Protein AF-A0A4P7BY63-F1 (afdb_monomer_lite)

Secondary structure (DSSP, 8-state):
--GGGSHHHHHHT---S-----GGG--HHHHHHHHHTT-S-PPPPHHHHHHHHHHHHHHHHHHHHHHHHHHHTT-S----SSHHHHHHHHHHHHHHHHHHHHHHHHHTT-

Structure (mmCIF, N/CA/C/O backbone):
data_AF-A0A4P7BY63-F1
#
_entry.id   AF-A0A4P7BY63-F1
#
loop_
_atom_site.group_PDB
_atom_site.id
_atom_site.type_symbol
_atom_site.label_atom_id
_atom_site.label_alt_id
_atom_site.label_comp_id
_atom_site.label_asym_id
_atom_site.label_entity_id
_atom_site.label_seq_id
_atom_site.pdbx_PDB_ins_code
_atom_site.Cartn_x
_atom_site.Cartn_y
_atom_site.Cartn_z
_atom_site.occupancy
_atom_site.B_iso_or_equiv
_atom_site.auth_seq_id
_atom_site.auth_comp_id
_atom_site.auth_asym_id
_atom_site.auth_atom_id
_atom_site.pdbx_PDB_model_num
ATOM 1 N N . MET A 1 1 ? -30.685 26.083 -30.885 1.00 49.16 1 MET A N 1
ATOM 2 C CA . MET A 1 1 ? -30.960 25.299 -29.662 1.00 49.16 1 MET A CA 1
ATOM 3 C C . MET A 1 1 ? -29.616 24.875 -29.101 1.00 49.16 1 MET A C 1
ATOM 5 O O . MET A 1 1 ? -28.771 24.503 -29.902 1.00 49.16 1 MET A O 1
ATOM 9 N N . HIS A 1 2 ? -29.375 25.043 -27.802 1.00 52.75 2 HIS A N 1
ATOM 10 C CA . HIS A 1 2 ? -28.075 24.754 -27.188 1.00 52.75 2 HIS A CA 1
ATOM 11 C C . HIS A 1 2 ? -28.208 23.508 -26.303 1.00 52.75 2 HIS A C 1
ATOM 13 O O . HIS A 1 2 ? -29.064 23.484 -25.421 1.00 52.75 2 HIS A O 1
ATOM 19 N N . ASP A 1 3 ? -27.352 22.505 -26.516 1.00 54.50 3 ASP A N 1
ATOM 20 C CA . ASP A 1 3 ? -27.354 21.223 -25.781 1.00 54.50 3 ASP A CA 1
ATOM 21 C C . ASP A 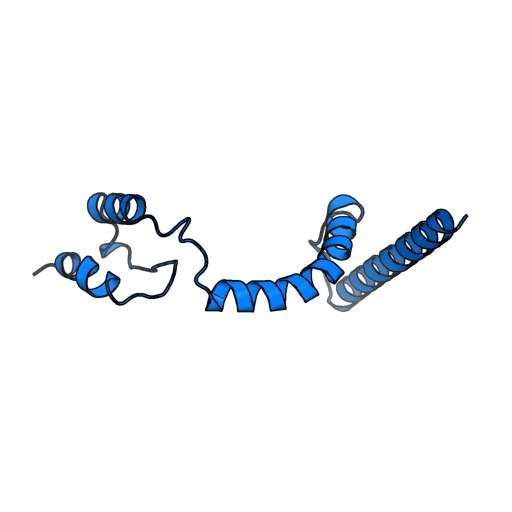1 3 ? -27.099 21.370 -24.266 1.00 54.50 3 ASP A C 1
ATOM 23 O O . ASP A 1 3 ? -27.298 20.435 -23.491 1.00 54.50 3 ASP A O 1
ATOM 27 N N . SER A 1 4 ? -26.714 22.566 -23.810 1.00 56.75 4 SER A N 1
ATOM 28 C CA . SER A 1 4 ? -26.507 22.892 -22.397 1.00 56.75 4 SER A CA 1
ATOM 29 C C . SER A 1 4 ? -27.782 22.822 -21.546 1.00 56.75 4 SER A C 1
ATOM 31 O O . SER A 1 4 ? -27.675 22.672 -20.331 1.00 56.75 4 SER A O 1
ATOM 33 N N . GLN A 1 5 ? -28.979 22.877 -22.145 1.00 61.34 5 GLN A N 1
ATOM 34 C CA . GLN A 1 5 ? -30.247 22.828 -21.400 1.00 61.34 5 GLN A CA 1
ATOM 35 C C . GLN A 1 5 ? -30.611 21.427 -20.874 1.00 61.34 5 GLN A C 1
ATOM 37 O O . GLN A 1 5 ? -31.350 21.330 -19.898 1.00 61.34 5 GLN A O 1
ATOM 42 N N . VAL A 1 6 ? -30.075 20.348 -21.462 1.00 66.81 6 VAL A N 1
ATOM 43 C CA . VAL A 1 6 ? -30.469 18.955 -21.138 1.00 66.81 6 VAL A CA 1
ATOM 44 C C . VAL A 1 6 ? -29.503 18.284 -20.146 1.00 66.81 6 VAL A C 1
ATOM 46 O O . VAL A 1 6 ? -29.735 17.171 -19.677 1.00 66.81 6 VAL A O 1
ATOM 49 N N . PHE A 1 7 ? -28.417 18.965 -19.764 1.00 71.31 7 PHE A N 1
ATOM 50 C CA . PHE A 1 7 ? -27.366 18.411 -18.898 1.00 71.31 7 PHE A CA 1
ATOM 51 C C . PHE A 1 7 ? -27.898 17.850 -17.570 1.00 71.31 7 PHE A C 1
ATOM 53 O O . PHE A 1 7 ? -27.475 16.787 -17.117 1.00 71.31 7 PHE A O 1
ATOM 60 N N . PHE A 1 8 ? -28.858 18.545 -16.957 1.00 67.06 8 PHE A N 1
ATOM 61 C CA . PHE A 1 8 ? -29.441 18.149 -15.675 1.00 67.06 8 PHE A CA 1
ATOM 62 C C . PHE A 1 8 ? -30.398 16.963 -15.786 1.00 67.06 8 PHE A C 1
ATOM 64 O O . PHE A 1 8 ? -30.409 16.104 -14.904 1.00 67.06 8 PHE A O 1
ATOM 71 N N . GLU A 1 9 ? -31.163 16.888 -16.874 1.00 67.88 9 GLU A N 1
ATOM 72 C CA . GLU A 1 9 ? -32.050 15.758 -17.149 1.00 67.88 9 GLU A CA 1
ATOM 73 C C . GLU A 1 9 ? -31.224 14.474 -17.318 1.00 67.88 9 GLU A C 1
ATOM 75 O O . GLU A 1 9 ? -31.496 13.472 -16.657 1.00 67.88 9 GLU A O 1
ATOM 80 N N . LEU A 1 10 ? -30.106 14.558 -18.052 1.00 67.25 10 LEU A N 1
ATOM 81 C CA . LEU A 1 10 ? -29.145 13.462 -18.243 1.00 67.25 10 LEU A CA 1
ATOM 82 C C . LEU A 1 10 ? -28.403 13.058 -16.954 1.00 67.25 10 LEU A C 1
ATOM 84 O O . LEU A 1 10 ? -28.006 11.903 -16.790 1.00 67.25 10 LEU A O 1
ATOM 88 N N . LEU A 1 11 ? -28.200 13.995 -16.025 1.00 68.88 11 LEU A N 1
ATOM 89 C CA . LEU A 1 11 ? -27.575 13.735 -14.724 1.00 68.88 11 LEU A CA 1
ATOM 90 C C . LEU A 1 11 ? -28.497 12.989 -13.752 1.00 68.88 11 LEU A C 1
ATOM 92 O O . LEU A 1 11 ? -28.004 12.256 -12.893 1.00 68.88 11 LEU A O 1
ATOM 96 N N . SER A 1 12 ? -29.812 13.185 -13.858 1.00 63.34 12 SER A N 1
ATOM 97 C CA . SER A 1 12 ? -30.788 12.710 -12.869 1.00 63.34 12 SER A CA 1
ATOM 98 C C . SER A 1 12 ? -30.874 11.179 -12.761 1.00 63.34 12 SER A C 1
ATOM 100 O O . SER A 1 12 ? -31.107 10.648 -11.674 1.00 63.34 12 SER A O 1
ATOM 102 N N . GLU A 1 13 ? -30.588 10.460 -13.848 1.00 63.12 13 GLU A N 1
ATOM 103 C CA . GLU A 1 13 ? -30.589 8.990 -13.901 1.00 63.12 13 GLU A CA 1
ATOM 104 C C . GLU A 1 13 ? -29.224 8.363 -13.552 1.00 63.12 13 GLU A C 1
ATOM 106 O O . GLU A 1 13 ? -29.060 7.138 -13.510 1.00 63.12 13 GLU A O 1
ATOM 111 N N . ASN A 1 14 ? -28.204 9.182 -13.283 1.00 64.50 14 ASN A N 1
ATOM 112 C CA . ASN A 1 14 ? -26.840 8.704 -13.122 1.00 64.50 14 ASN A CA 1
ATOM 113 C C . ASN A 1 14 ? -26.583 8.108 -11.721 1.00 64.50 14 ASN A C 1
ATOM 115 O O . ASN A 1 14 ? -26.777 8.745 -10.687 1.00 64.50 14 ASN A O 1
ATOM 119 N N . THR A 1 15 ? -26.093 6.863 -11.675 1.00 61.84 15 THR A N 1
ATOM 120 C CA . THR A 1 15 ? -25.735 6.166 -10.417 1.00 61.84 15 THR A CA 1
ATOM 121 C C . THR A 1 15 ? -24.243 6.303 -10.058 1.00 61.84 15 THR A C 1
ATOM 123 O O . THR A 1 15 ? -23.812 5.886 -8.978 1.00 61.84 15 THR A O 1
ATOM 126 N N . SER A 1 16 ? -23.426 6.859 -10.957 1.00 59.91 16 SER A N 1
ATOM 127 C CA . SER A 1 16 ? -21.995 7.081 -10.747 1.00 59.91 16 SER A CA 1
ATOM 128 C C . SER A 1 16 ? -21.753 8.269 -9.818 1.00 59.91 16 SER A C 1
ATOM 130 O O . SER A 1 16 ? -22.519 9.225 -9.755 1.00 59.91 16 SER A O 1
ATOM 132 N N . LYS A 1 17 ? -20.645 8.208 -9.077 1.00 58.78 17 LYS A N 1
ATOM 133 C CA . LYS A 1 17 ? -20.187 9.305 -8.212 1.00 58.78 17 LYS A CA 1
ATOM 134 C C . LYS A 1 17 ? -19.460 10.401 -9.002 1.00 58.78 17 LYS A C 1
ATOM 136 O O . LYS A 1 17 ? -19.287 11.505 -8.496 1.00 58.78 17 LYS A O 1
ATOM 141 N N . GLU A 1 18 ? -19.004 10.066 -10.205 1.00 62.44 18 GLU A N 1
ATOM 142 C CA . GLU A 1 18 ? -18.248 10.940 -11.097 1.00 62.44 18 GLU A CA 1
ATOM 143 C C . GLU A 1 18 ? -18.922 10.964 -12.466 1.00 62.44 18 GLU A C 1
ATOM 145 O O . GLU A 1 18 ? -19.317 9.916 -12.989 1.00 62.44 18 GLU A O 1
ATOM 150 N N . VAL A 1 19 ? -19.049 12.170 -13.018 1.00 66.69 19 VAL A N 1
ATOM 151 C CA . VAL A 1 19 ? -19.686 12.449 -14.303 1.00 66.69 19 VAL A CA 1
ATOM 152 C C . VAL A 1 19 ? -18.624 13.056 -15.203 1.00 66.69 19 VAL A C 1
ATOM 154 O O . VAL A 1 19 ? -17.994 14.050 -14.846 1.00 66.69 19 VAL A O 1
ATOM 157 N N . TRP A 1 20 ? -18.415 12.427 -16.353 1.00 65.44 20 TRP A N 1
ATOM 158 C CA . TRP A 1 20 ? -17.495 12.893 -17.380 1.00 65.44 20 TRP A CA 1
ATOM 159 C C . TRP A 1 20 ? -18.325 13.574 -18.458 1.00 65.44 20 TRP A C 1
ATOM 161 O O . TRP A 1 20 ? -19.199 12.940 -19.045 1.00 65.44 20 TRP A O 1
ATOM 171 N N . ALA A 1 21 ? -18.077 14.859 -18.682 1.00 70.19 21 ALA A N 1
ATOM 172 C CA . ALA A 1 21 ? -18.766 15.645 -19.692 1.00 70.19 21 ALA A CA 1
ATOM 173 C C . ALA A 1 21 ? -17.741 16.402 -20.536 1.00 70.19 21 ALA A C 1
ATOM 175 O O . ALA A 1 21 ? -16.652 16.728 -20.055 1.00 70.19 21 ALA A O 1
ATOM 176 N N . ASP A 1 22 ? -18.088 16.654 -21.795 1.00 74.88 22 ASP A N 1
ATOM 177 C CA . ASP A 1 22 ? -17.266 17.486 -22.667 1.00 74.88 22 ASP A CA 1
ATOM 178 C C . ASP A 1 22 ? -17.204 18.927 -22.128 1.00 74.88 22 ASP A C 1
ATOM 180 O O . ASP A 1 22 ? -18.098 19.395 -21.421 1.00 74.88 22 ASP A O 1
ATOM 184 N N . SER A 1 23 ? -16.140 19.638 -22.486 1.00 71.75 23 SER A N 1
ATOM 185 C CA . SER A 1 23 ? -15.897 21.052 -22.206 1.00 71.75 23 SER A CA 1
ATOM 186 C C . SER A 1 23 ? -17.094 21.960 -22.517 1.00 71.75 23 SER A C 1
ATOM 188 O O . SER A 1 23 ? -17.310 22.928 -21.792 1.00 71.75 23 SER A O 1
ATOM 190 N N . ALA A 1 24 ? -17.920 21.607 -23.508 1.00 69.94 24 ALA A N 1
ATOM 191 C CA . ALA A 1 24 ? -19.162 22.304 -23.849 1.00 69.94 24 ALA A CA 1
ATOM 192 C C . ALA A 1 24 ? -20.211 22.322 -22.713 1.00 69.94 24 ALA A C 1
ATOM 194 O O . ALA A 1 24 ? -21.080 23.190 -22.696 1.00 69.94 24 ALA A O 1
ATOM 195 N N . TYR A 1 25 ? -20.118 21.401 -21.746 1.00 65.69 25 TYR A N 1
ATOM 196 C CA . TYR A 1 25 ? -20.983 21.337 -20.561 1.00 65.69 25 TYR A CA 1
ATOM 197 C C . TYR A 1 25 ? -20.377 22.024 -19.329 1.00 65.69 25 TYR A C 1
ATOM 199 O O . TYR A 1 25 ? -21.013 22.073 -18.272 1.00 65.69 25 TYR A O 1
ATOM 207 N N . ARG A 1 26 ? -19.150 22.554 -19.427 1.00 69.44 26 ARG A N 1
ATOM 208 C CA . ARG A 1 26 ? -18.453 23.193 -18.308 1.00 69.44 26 ARG A CA 1
ATOM 209 C C . ARG A 1 26 ? -18.829 24.675 -18.210 1.00 69.44 26 ARG A C 1
ATOM 211 O O . ARG A 1 26 ? -18.119 25.534 -18.726 1.00 69.44 26 ARG A O 1
ATOM 218 N N . SER A 1 27 ? -19.937 24.960 -17.531 1.00 76.38 27 SER A N 1
ATOM 219 C CA . SER A 1 27 ? -20.342 26.312 -17.120 1.00 76.38 27 SER A CA 1
ATOM 220 C C . SER A 1 27 ? -20.166 26.508 -15.611 1.00 76.38 27 SER A C 1
ATOM 222 O O . SER A 1 27 ? -20.180 25.540 -14.846 1.00 76.38 27 SER A O 1
ATOM 224 N N . GLU A 1 28 ? -20.027 27.761 -15.166 1.00 74.75 28 GLU A N 1
ATOM 225 C CA . GLU A 1 28 ? -19.971 28.088 -13.730 1.00 74.75 28 GLU A CA 1
ATOM 226 C C . GLU A 1 28 ? -21.226 27.607 -12.988 1.00 74.75 28 GLU A C 1
ATOM 228 O O . GLU A 1 28 ? -21.135 27.096 -11.873 1.00 74.75 28 GLU A O 1
ATOM 233 N N . GLU A 1 29 ? -22.386 27.692 -13.640 1.00 73.69 29 GLU A N 1
ATOM 234 C CA . GLU A 1 29 ? -23.677 27.224 -13.130 1.00 73.69 29 GLU A CA 1
ATOM 235 C C . GLU A 1 29 ? -23.675 25.703 -12.910 1.00 73.69 29 GLU A C 1
ATOM 237 O O . GLU A 1 29 ? -24.051 25.226 -11.836 1.00 73.69 29 GLU A O 1
ATOM 242 N N . ASN A 1 30 ? -23.173 24.931 -13.881 1.00 72.75 30 ASN A N 1
ATOM 243 C CA . ASN A 1 30 ? -23.080 23.474 -13.786 1.00 72.75 30 ASN A CA 1
ATOM 244 C C . ASN A 1 30 ? -22.063 23.041 -12.722 1.00 72.75 30 ASN A C 1
ATOM 246 O O . ASN A 1 30 ? -22.322 22.106 -11.964 1.00 72.75 30 ASN A O 1
ATOM 250 N N . GLU A 1 31 ? -20.925 23.727 -12.604 1.00 74.69 31 GLU A N 1
ATOM 251 C CA . GLU A 1 31 ? -19.936 23.446 -11.559 1.00 74.69 31 GLU A CA 1
ATOM 252 C C . GLU A 1 31 ? -20.441 23.791 -10.155 1.00 74.69 31 GLU A C 1
ATOM 254 O O . GLU A 1 31 ? -20.203 23.033 -9.207 1.00 74.69 31 GLU A O 1
ATOM 259 N N . TRP A 1 32 ? -21.135 24.921 -10.003 1.00 72.50 32 TRP A N 1
ATOM 260 C CA . TRP A 1 32 ? -21.736 25.321 -8.735 1.00 72.50 32 TRP A CA 1
ATOM 261 C C . TRP A 1 32 ? -22.804 24.317 -8.300 1.00 72.50 32 TRP A C 1
ATOM 263 O O . TRP A 1 32 ? -22.789 23.863 -7.157 1.00 72.50 32 TRP A O 1
ATOM 273 N N . MET A 1 33 ? -23.643 23.865 -9.233 1.00 68.31 33 MET A N 1
ATOM 274 C CA . MET A 1 33 ? -24.650 22.833 -8.986 1.00 68.31 33 MET A CA 1
ATOM 275 C C . MET A 1 33 ? -24.040 21.459 -8.682 1.00 68.31 33 MET A C 1
ATOM 277 O O . MET A 1 33 ? -24.517 20.770 -7.783 1.00 68.31 33 MET A O 1
ATOM 281 N N . LEU A 1 34 ? -22.954 21.054 -9.350 1.00 70.69 34 LEU A N 1
ATOM 282 C CA . LEU A 1 34 ? -22.232 19.813 -9.028 1.00 70.69 34 LEU A CA 1
ATOM 283 C C . LEU A 1 34 ? -21.596 19.859 -7.629 1.00 70.69 34 LEU A C 1
ATOM 285 O O . LEU A 1 34 ? -21.568 18.845 -6.924 1.00 70.69 34 LEU A O 1
ATOM 289 N N . LYS A 1 35 ? -21.111 21.033 -7.204 1.00 68.12 35 LYS A N 1
ATOM 290 C CA . LYS A 1 35 ? -20.609 21.264 -5.840 1.00 68.12 35 LYS A CA 1
ATOM 291 C C . LYS A 1 35 ? -21.747 21.267 -4.814 1.00 68.12 35 LYS A C 1
ATOM 293 O O . LYS A 1 35 ? -21.606 20.631 -3.770 1.00 68.12 35 LYS A O 1
ATOM 298 N N . ALA A 1 36 ? -22.869 21.919 -5.119 1.00 66.44 36 ALA A N 1
ATOM 299 C CA . ALA A 1 36 ? -24.046 22.004 -4.252 1.00 66.44 36 ALA A CA 1
ATOM 300 C C . ALA A 1 36 ? -24.781 20.656 -4.111 1.00 66.44 36 ALA A C 1
ATOM 302 O O . ALA A 1 36 ? -25.244 20.313 -3.027 1.00 66.44 36 ALA A O 1
ATOM 303 N N . GLY A 1 37 ? -24.821 19.850 -5.178 1.00 61.50 37 GLY A N 1
ATOM 304 C CA . GLY A 1 37 ? -25.462 18.531 -5.238 1.00 61.50 37 GLY A CA 1
ATOM 305 C C . GLY A 1 37 ? -24.756 17.423 -4.446 1.00 61.50 37 GLY A C 1
ATOM 306 O O . GLY A 1 37 ? -25.269 16.307 -4.366 1.00 61.50 37 GLY A O 1
ATOM 307 N N . GLY A 1 38 ? -23.599 17.709 -3.836 1.00 53.59 38 GLY A N 1
ATOM 308 C CA . GLY A 1 38 ? -23.066 16.911 -2.730 1.00 53.59 38 GLY A CA 1
ATOM 309 C C . GLY A 1 38 ? -22.901 15.414 -3.023 1.00 53.59 38 GLY A C 1
ATOM 310 O O . GLY A 1 38 ? -23.324 14.570 -2.235 1.00 53.59 38 GLY A O 1
ATOM 311 N N . TYR A 1 39 ? -22.252 15.036 -4.130 1.00 54.47 39 TYR A N 1
ATOM 312 C CA . TYR A 1 39 ? -21.924 13.621 -4.401 1.00 54.47 39 TYR A CA 1
ATOM 313 C C . TYR A 1 39 ? -20.808 13.060 -3.494 1.00 54.47 39 TYR A C 1
ATOM 315 O O . TYR A 1 39 ? -20.510 11.859 -3.502 1.00 54.47 39 TYR A O 1
ATOM 323 N N . ARG A 1 40 ? -20.177 13.901 -2.666 1.00 51.94 40 ARG A N 1
ATOM 324 C CA . ARG A 1 40 ? -19.242 13.484 -1.613 1.00 51.94 40 ARG A CA 1
ATOM 325 C C . ARG A 1 40 ? -19.973 13.476 -0.269 1.00 51.94 40 ARG A C 1
ATOM 327 O O . ARG A 1 40 ? -20.565 14.474 0.107 1.00 51.94 40 ARG A O 1
ATOM 334 N N . ASN A 1 41 ? -19.873 12.349 0.445 1.00 53.34 41 ASN A N 1
ATOM 335 C CA . ASN A 1 41 ? -20.471 12.067 1.764 1.00 53.34 41 ASN A CA 1
ATOM 336 C C . ASN A 1 41 ? -21.903 11.505 1.788 1.00 53.34 41 ASN A C 1
ATOM 338 O O . ASN A 1 41 ? -22.576 11.608 2.810 1.00 53.34 41 ASN A O 1
ATOM 342 N N . ARG A 1 42 ? -22.364 10.810 0.735 1.00 62.69 42 ARG A N 1
ATOM 343 C CA . ARG A 1 42 ? -23.559 9.962 0.894 1.00 62.69 42 ARG A CA 1
ATOM 344 C C . ARG A 1 42 ? -23.273 8.834 1.897 1.00 62.69 42 ARG A C 1
ATOM 346 O O . ARG A 1 42 ? -22.290 8.106 1.705 1.00 62.69 42 ARG A O 1
ATOM 353 N N . PRO A 1 43 ? -24.110 8.649 2.935 1.00 69.25 43 PRO A N 1
ATOM 354 C CA . PRO A 1 43 ? -23.993 7.500 3.817 1.00 69.25 43 PRO A CA 1
ATOM 355 C C . PRO A 1 43 ? -24.087 6.219 2.985 1.00 69.25 43 PRO A C 1
ATOM 357 O O . PRO A 1 43 ? -24.894 6.104 2.060 1.00 69.25 43 PRO A O 1
ATOM 360 N N . LEU A 1 44 ? -23.215 5.257 3.284 1.00 73.81 44 LEU A N 1
ATOM 361 C CA . LEU A 1 44 ? -23.185 3.982 2.573 1.00 73.81 44 LEU A CA 1
ATOM 362 C C . LEU A 1 44 ? -24.557 3.312 2.691 1.00 73.81 44 LEU A C 1
ATOM 364 O O . LEU A 1 44 ? -25.021 3.053 3.804 1.00 73.81 44 LEU A O 1
ATOM 368 N N . ASN A 1 45 ? -25.182 2.977 1.560 1.00 82.31 45 ASN A N 1
ATOM 369 C CA . ASN A 1 45 ? -26.399 2.168 1.586 1.00 82.31 45 ASN A CA 1
ATOM 370 C C . ASN A 1 45 ? -26.099 0.777 2.191 1.00 82.31 45 ASN A C 1
ATOM 372 O O . ASN A 1 45 ? -24.948 0.327 2.204 1.00 82.31 45 ASN A O 1
ATOM 376 N N . LYS A 1 46 ? -27.122 0.062 2.678 1.00 85.31 46 LYS A N 1
ATOM 377 C CA . LYS A 1 46 ? -26.942 -1.248 3.342 1.00 85.31 46 LYS A CA 1
ATOM 378 C C . LYS A 1 46 ? -26.153 -2.253 2.481 1.00 85.31 46 LYS A C 1
ATOM 380 O O . LYS A 1 46 ? -25.284 -2.961 2.987 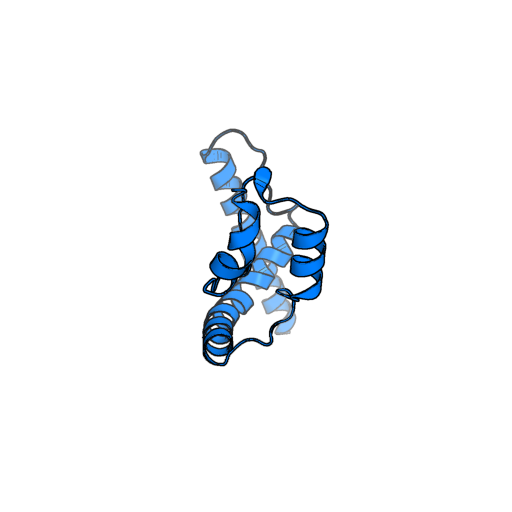1.00 85.31 46 LYS A O 1
ATOM 385 N N . ARG A 1 47 ? -26.381 -2.262 1.162 1.00 85.12 47 ARG A N 1
ATOM 386 C CA . ARG A 1 47 ? -25.670 -3.125 0.198 1.00 85.12 47 ARG A CA 1
ATOM 387 C C . ARG A 1 47 ? -24.183 -2.761 0.071 1.00 85.12 47 ARG A C 1
ATOM 389 O O . ARG A 1 47 ? -23.323 -3.640 0.024 1.00 85.12 47 ARG A O 1
ATOM 396 N N . ALA A 1 48 ? -23.862 -1.472 0.059 1.00 83.75 48 ALA A N 1
ATOM 397 C CA . ALA A 1 48 ? -22.511 -0.934 0.013 1.00 83.75 48 ALA A CA 1
ATOM 398 C C . ALA A 1 48 ? -21.780 -1.183 1.334 1.00 83.75 4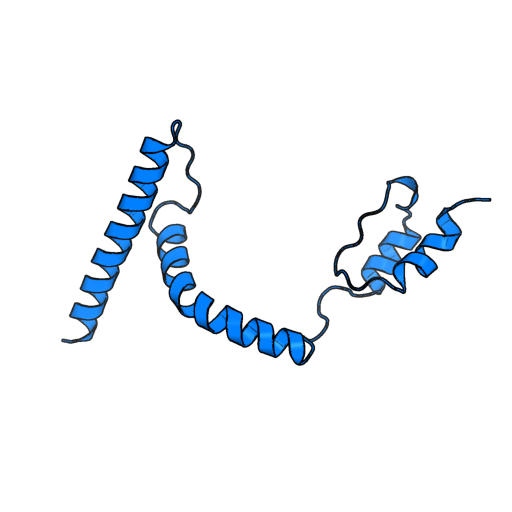8 ALA A C 1
ATOM 400 O O . ALA A 1 48 ? -20.611 -1.558 1.308 1.00 83.75 48 ALA A O 1
ATOM 401 N N . GLN A 1 49 ? -22.467 -1.077 2.477 1.00 86.31 49 GLN A N 1
ATOM 402 C CA . GLN A 1 49 ? -21.923 -1.470 3.779 1.00 86.31 49 GLN A CA 1
ATOM 403 C C . GLN A 1 49 ? -21.574 -2.958 3.812 1.00 86.31 49 GLN A C 1
ATOM 405 O O . GLN A 1 49 ? -20.471 -3.311 4.220 1.00 86.31 49 GLN A O 1
ATOM 410 N N . GLN A 1 50 ? -22.453 -3.834 3.320 1.00 88.06 50 GLN A N 1
ATOM 411 C CA . GLN A 1 50 ? -22.190 -5.274 3.275 1.00 88.06 50 GLN A CA 1
ATOM 412 C C . GLN A 1 50 ? -21.017 -5.616 2.339 1.00 88.06 50 GLN A C 1
ATOM 414 O O . GLN A 1 50 ? -20.128 -6.395 2.695 1.00 88.06 50 GLN A O 1
ATOM 419 N N . SER A 1 51 ? -20.954 -4.972 1.169 1.00 88.12 51 SER A N 1
ATOM 420 C CA . SER A 1 51 ? -19.821 -5.084 0.242 1.00 88.12 51 SER A CA 1
ATOM 421 C C . SER A 1 51 ? -18.517 -4.593 0.878 1.00 88.12 51 SER A C 1
ATOM 423 O O . SER A 1 51 ? -17.499 -5.288 0.825 1.00 88.12 51 SER A O 1
ATOM 425 N N . ASN A 1 52 ? -18.551 -3.442 1.556 1.00 88.69 52 ASN A N 1
ATOM 426 C CA . ASN A 1 52 ? -17.410 -2.913 2.293 1.00 88.69 52 ASN A CA 1
ATOM 427 C C . ASN A 1 52 ? -17.006 -3.838 3.433 1.00 88.69 52 ASN A C 1
ATOM 429 O O . ASN A 1 52 ? -15.822 -4.099 3.563 1.00 88.69 52 ASN A O 1
ATOM 433 N N . ARG A 1 53 ? -17.937 -4.420 4.193 1.00 89.50 53 ARG A N 1
ATOM 434 C CA . ARG A 1 53 ? -17.618 -5.381 5.257 1.00 89.50 53 ARG A CA 1
ATOM 435 C C . ARG A 1 53 ? -16.866 -6.591 4.706 1.00 89.50 53 ARG A C 1
ATOM 437 O O . ARG A 1 53 ? -15.845 -6.985 5.270 1.00 89.50 53 ARG A O 1
ATOM 444 N N . ARG A 1 54 ? -17.311 -7.131 3.564 1.00 90.19 54 ARG A N 1
ATOM 445 C CA . ARG A 1 54 ? -16.628 -8.237 2.874 1.00 90.19 54 ARG A CA 1
ATOM 446 C C . ARG A 1 54 ? -15.223 -7.839 2.412 1.00 90.19 54 ARG A C 1
ATOM 448 O O . ARG A 1 54 ? -14.272 -8.570 2.676 1.00 90.19 54 ARG A O 1
ATOM 455 N N . LYS A 1 55 ? -15.082 -6.679 1.763 1.00 88.81 55 LYS A N 1
ATOM 456 C CA . LYS A 1 55 ? -13.790 -6.164 1.271 1.00 88.81 55 LYS A CA 1
ATOM 457 C C . LYS A 1 55 ? -12.836 -5.814 2.414 1.00 88.81 55 LYS A C 1
ATOM 459 O O . LYS A 1 55 ? -11.654 -6.129 2.351 1.00 88.81 55 LYS A O 1
ATOM 464 N N . SER A 1 56 ? -13.340 -5.191 3.472 1.00 87.44 56 SER A N 1
ATOM 465 C CA . SER A 1 56 ? -12.560 -4.755 4.630 1.00 87.44 56 SER A CA 1
ATOM 466 C C . SER A 1 56 ? -12.024 -5.928 5.445 1.00 87.44 56 SER A C 1
ATOM 468 O O . SER A 1 56 ? -10.912 -5.840 5.949 1.00 87.44 56 SER A O 1
ATOM 470 N N . ARG A 1 57 ? -12.727 -7.071 5.484 1.00 90.25 57 ARG A N 1
ATOM 471 C CA . ARG A 1 57 ? -12.190 -8.308 6.082 1.00 90.25 57 ARG A CA 1
ATOM 472 C C . ARG A 1 57 ? -10.894 -8.772 5.408 1.00 90.25 57 ARG 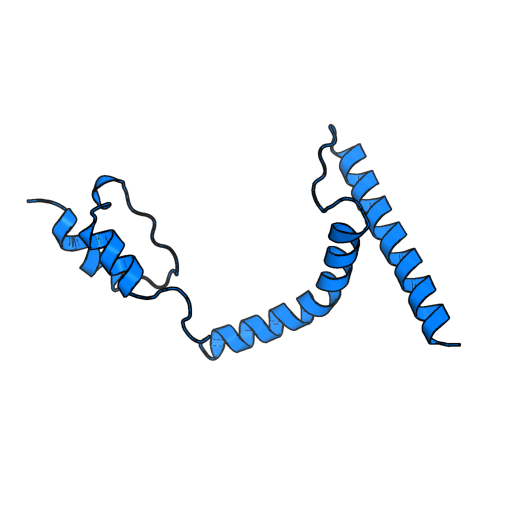A C 1
ATOM 474 O O . ARG A 1 57 ? -10.008 -9.287 6.081 1.00 90.25 57 ARG A O 1
ATOM 481 N N . ILE A 1 58 ? -10.798 -8.612 4.088 1.00 90.31 58 ILE A N 1
ATOM 482 C CA . ILE A 1 58 ? -9.590 -8.947 3.324 1.00 90.31 58 ILE A CA 1
ATOM 483 C C . ILE A 1 58 ? -8.546 -7.839 3.497 1.00 90.31 58 ILE A C 1
ATOM 485 O O . ILE A 1 58 ? -7.396 -8.141 3.804 1.00 90.31 58 ILE A O 1
ATOM 489 N N . ARG A 1 59 ? -8.954 -6.566 3.377 1.00 89.00 59 ARG A N 1
ATOM 490 C CA . ARG A 1 59 ? -8.057 -5.408 3.523 1.00 89.00 59 ARG A CA 1
ATOM 491 C C . ARG A 1 59 ? -7.325 -5.382 4.858 1.00 89.00 59 ARG A C 1
ATOM 493 O O . ARG A 1 59 ? -6.114 -5.232 4.846 1.00 89.00 59 ARG A O 1
ATOM 500 N N . ALA A 1 60 ? -8.001 -5.677 5.966 1.00 89.31 60 ALA A N 1
ATOM 501 C CA . ALA A 1 60 ? -7.379 -5.713 7.290 1.00 89.31 60 ALA A CA 1
ATOM 502 C C . ALA A 1 60 ? -6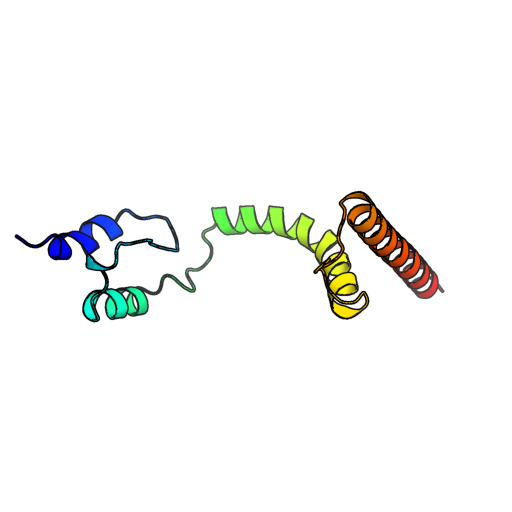.172 -6.669 7.389 1.00 89.31 60 ALA A C 1
ATOM 504 O O . ALA A 1 60 ? -5.306 -6.487 8.239 1.00 89.31 60 ALA A O 1
ATOM 505 N N . ARG A 1 61 ? -6.093 -7.694 6.525 1.00 87.81 61 ARG A N 1
ATOM 506 C CA . ARG A 1 61 ? -4.952 -8.621 6.482 1.00 87.81 61 ARG A CA 1
ATOM 507 C C . ARG A 1 61 ? -3.776 -8.087 5.666 1.00 87.81 61 ARG A C 1
ATOM 509 O O . ARG A 1 61 ? -2.644 -8.452 5.953 1.00 87.81 61 ARG A O 1
ATOM 516 N N . VAL A 1 62 ? -4.038 -7.265 4.650 1.00 88.81 62 VAL A N 1
ATOM 517 C CA . VAL A 1 62 ? -3.020 -6.789 3.698 1.00 88.81 62 VAL A CA 1
ATOM 518 C C . VAL A 1 62 ? -2.588 -5.346 3.955 1.00 88.81 62 VAL A C 1
ATOM 520 O O . VAL A 1 62 ? -1.453 -5.000 3.659 1.00 88.81 62 VAL A O 1
ATOM 523 N N . GLU A 1 63 ? -3.436 -4.513 4.556 1.00 91.12 63 GLU A N 1
ATOM 524 C CA . GLU A 1 63 ? -3.121 -3.123 4.912 1.00 91.12 63 GLU A CA 1
ATOM 525 C C . GLU A 1 63 ? -1.863 -3.004 5.785 1.00 91.12 63 GLU A C 1
ATOM 527 O O . GLU A 1 63 ? -1.022 -2.169 5.461 1.00 91.12 63 GLU A O 1
ATOM 532 N N . PRO A 1 64 ? -1.630 -3.860 6.803 1.00 89.62 64 PRO A N 1
ATOM 533 C CA . PRO A 1 64 ? -0.373 -3.822 7.553 1.00 89.62 64 PRO A CA 1
ATOM 534 C C . PRO A 1 64 ? 0.859 -4.154 6.699 1.00 89.62 64 PRO A C 1
ATOM 536 O O . PRO A 1 64 ? 1.946 -3.645 6.964 1.00 89.62 64 PRO A O 1
ATOM 539 N N . VAL A 1 65 ? 0.702 -5.005 5.678 1.00 90.56 65 VAL A N 1
ATOM 540 C CA . VAL A 1 65 ? 1.774 -5.352 4.731 1.00 90.56 65 VAL A CA 1
ATOM 541 C C . VAL A 1 65 ? 2.144 -4.124 3.910 1.00 90.56 65 VAL A C 1
ATOM 543 O O . VAL A 1 65 ? 3.301 -3.711 3.896 1.00 90.56 65 VAL A O 1
ATOM 546 N N . PHE A 1 66 ? 1.142 -3.499 3.289 1.00 89.44 66 PHE A N 1
ATOM 547 C CA . PHE A 1 66 ? 1.331 -2.292 2.491 1.00 89.44 66 PHE A CA 1
ATOM 548 C C . PHE A 1 66 ? 1.839 -1.120 3.334 1.00 89.44 66 PHE A C 1
ATOM 550 O O . PHE A 1 66 ? 2.717 -0.399 2.882 1.00 89.44 66 PHE A O 1
ATOM 557 N N . GLY A 1 67 ? 1.366 -0.970 4.573 1.00 91.31 67 GLY A N 1
ATOM 558 C CA . GLY A 1 67 ? 1.852 0.056 5.494 1.00 91.31 67 GLY A CA 1
ATOM 559 C C . GLY A 1 67 ? 3.328 -0.120 5.860 1.00 91.31 67 GLY A C 1
ATOM 560 O O . GLY A 1 67 ? 4.069 0.857 5.876 1.00 91.31 67 GLY A O 1
ATOM 561 N N . SER A 1 68 ? 3.787 -1.351 6.107 1.00 90.00 68 SER A N 1
ATOM 562 C CA . SER A 1 68 ? 5.214 -1.628 6.342 1.00 90.00 68 SER A CA 1
ATOM 563 C C . SER A 1 68 ? 6.052 -1.375 5.085 1.00 90.00 68 SER A C 1
ATOM 565 O O . SER A 1 68 ? 7.114 -0.764 5.166 1.00 90.00 68 SER A O 1
ATOM 567 N N . MET A 1 69 ? 5.559 -1.766 3.907 1.00 92.38 69 MET A N 1
ATOM 568 C CA . MET A 1 69 ? 6.253 -1.503 2.643 1.00 92.38 69 MET A CA 1
ATOM 569 C C . MET A 1 69 ? 6.371 -0.007 2.338 1.00 92.38 69 MET A C 1
ATOM 571 O O . MET A 1 69 ? 7.448 0.458 1.969 1.00 92.38 69 MET A O 1
ATOM 575 N N . GLU A 1 70 ? 5.287 0.746 2.517 1.00 91.31 70 GLU A N 1
ATOM 576 C CA . GLU A 1 70 ? 5.260 2.176 2.221 1.00 91.31 70 GLU A CA 1
ATOM 577 C C . GLU A 1 70 ? 6.164 2.960 3.178 1.00 91.31 70 GLU A C 1
ATOM 579 O O . GLU A 1 70 ? 7.015 3.726 2.732 1.00 91.31 70 GLU A O 1
ATOM 584 N N . ASN A 1 71 ? 6.042 2.707 4.484 1.00 89.06 71 ASN A N 1
ATOM 585 C CA . ASN A 1 71 ? 6.746 3.484 5.503 1.00 89.06 71 ASN A CA 1
ATOM 586 C C . ASN A 1 71 ? 8.210 3.062 5.696 1.00 89.06 71 ASN A C 1
ATOM 588 O O . ASN A 1 71 ? 9.045 3.894 6.033 1.00 89.06 71 ASN A O 1
ATOM 592 N N . GLU A 1 72 ? 8.536 1.778 5.524 1.00 86.94 72 GLU A N 1
ATOM 593 C CA . GLU A 1 72 ? 9.844 1.238 5.925 1.00 86.94 72 GLU A CA 1
ATOM 594 C C . GLU A 1 72 ? 10.681 0.729 4.746 1.00 86.94 72 GLU A C 1
ATOM 596 O O . GLU A 1 72 ? 11.895 0.591 4.880 1.00 86.94 72 GLU A O 1
ATOM 601 N N . MET A 1 73 ? 10.064 0.423 3.597 1.00 88.62 73 MET A N 1
ATOM 602 C CA . MET A 1 73 ? 10.749 -0.208 2.455 1.00 88.62 73 MET A CA 1
ATOM 603 C C . MET A 1 73 ? 10.907 0.721 1.245 1.00 88.62 73 MET A C 1
ATOM 605 O O . MET A 1 73 ? 11.171 0.259 0.132 1.00 88.62 73 MET A O 1
ATOM 609 N N . GLY A 1 74 ? 10.795 2.032 1.469 1.00 83.25 74 GLY A N 1
ATOM 610 C CA . GLY A 1 74 ? 11.019 3.052 0.445 1.00 83.25 74 GLY A CA 1
ATOM 611 C C . GLY A 1 74 ? 9.863 3.208 -0.543 1.00 83.25 74 GLY A C 1
ATOM 612 O O . GLY A 1 74 ? 10.101 3.606 -1.685 1.00 83.25 74 GLY A O 1
ATOM 613 N N . GLY A 1 75 ? 8.636 2.897 -0.116 1.00 86.00 75 GLY A N 1
ATOM 614 C CA . GLY A 1 75 ? 7.430 3.090 -0.914 1.00 86.00 75 GLY A CA 1
ATOM 615 C C . GLY A 1 75 ? 7.080 1.921 -1.838 1.00 86.00 75 GLY A C 1
ATOM 616 O O . GLY A 1 75 ? 7.884 1.029 -2.119 1.00 86.00 75 GLY A O 1
ATOM 617 N N . LEU A 1 76 ? 5.860 1.954 -2.373 1.00 83.50 76 LEU A N 1
ATOM 618 C CA . LEU A 1 76 ? 5.352 0.962 -3.331 1.00 83.50 76 LEU A CA 1
ATOM 619 C C . LEU A 1 76 ? 5.795 1.210 -4.787 1.00 83.50 76 LEU A C 1
ATOM 621 O O . LEU A 1 76 ? 5.534 0.390 -5.671 1.00 83.50 76 LEU A O 1
ATOM 625 N N . PHE A 1 77 ? 6.485 2.320 -5.062 1.00 86.94 77 PHE A N 1
ATOM 626 C CA . PHE A 1 77 ? 6.909 2.687 -6.413 1.00 86.94 77 PHE A CA 1
ATOM 627 C C . PHE A 1 77 ? 8.221 2.004 -6.824 1.00 86.94 77 PHE A C 1
ATOM 629 O O . PHE A 1 77 ? 9.285 2.225 -6.244 1.00 86.94 77 PHE A O 1
ATOM 636 N N . ILE A 1 78 ? 8.173 1.222 -7.907 1.00 88.31 78 ILE A N 1
ATOM 637 C CA . ILE A 1 78 ? 9.340 0.532 -8.470 1.00 88.31 78 ILE A CA 1
ATOM 638 C C . ILE A 1 78 ? 9.740 1.203 -9.784 1.00 88.31 78 ILE A C 1
ATOM 640 O O . ILE A 1 78 ? 9.077 1.037 -10.800 1.00 88.31 78 ILE A O 1
ATOM 644 N N . ARG A 1 79 ? 10.860 1.933 -9.774 1.00 89.62 79 ARG A N 1
ATOM 645 C CA . ARG A 1 79 ? 11.386 2.677 -10.940 1.00 89.62 79 ARG A CA 1
ATOM 646 C C . ARG A 1 79 ? 12.412 1.897 -11.777 1.00 89.62 79 ARG A C 1
ATOM 648 O O . ARG A 1 79 ? 13.128 2.480 -12.582 1.00 89.62 79 ARG A O 1
ATOM 655 N N . MET A 1 80 ? 12.555 0.591 -11.550 1.00 90.06 80 MET A N 1
ATOM 656 C CA . MET A 1 80 ? 13.603 -0.202 -12.200 1.00 90.06 80 MET A CA 1
ATOM 657 C C . MET A 1 80 ? 13.250 -0.615 -13.626 1.00 90.06 80 MET A C 1
ATOM 659 O O . MET A 1 80 ? 12.122 -1.004 -13.916 1.00 90.06 80 MET A O 1
ATOM 663 N N . ILE A 1 81 ? 14.273 -0.636 -14.480 1.00 93.25 81 ILE A N 1
ATOM 664 C CA . ILE A 1 81 ? 14.180 -1.105 -15.861 1.00 93.25 81 ILE A CA 1
ATOM 665 C C . ILE A 1 81 ? 14.331 -2.631 -15.900 1.00 93.25 81 ILE A C 1
ATOM 667 O O . ILE A 1 81 ? 15.355 -3.194 -15.489 1.00 93.25 81 ILE A O 1
ATOM 671 N N . GLY A 1 82 ? 13.312 -3.295 -16.445 1.00 95.44 82 GLY A N 1
ATOM 672 C CA . GLY A 1 82 ? 13.287 -4.738 -16.677 1.00 95.44 82 GLY A CA 1
ATOM 673 C C . GLY A 1 82 ? 12.405 -5.499 -15.685 1.00 95.44 82 GLY A C 1
ATOM 674 O O . GLY A 1 82 ? 12.578 -5.435 -14.466 1.00 95.44 82 GLY A O 1
ATOM 675 N N . ARG A 1 83 ? 11.482 -6.300 -16.230 1.00 94.75 83 ARG A N 1
ATOM 676 C CA . ARG A 1 83 ? 10.489 -7.076 -15.467 1.00 94.75 83 ARG A CA 1
ATOM 677 C C . ARG A 1 83 ? 11.117 -8.034 -14.452 1.00 94.75 83 ARG A C 1
ATOM 679 O O . ARG A 1 83 ? 10.591 -8.176 -13.352 1.00 94.75 83 ARG A O 1
ATOM 686 N N . ALA A 1 84 ? 12.238 -8.668 -14.799 1.00 96.44 84 ALA A N 1
ATOM 687 C CA . ALA A 1 84 ? 12.938 -9.585 -13.900 1.00 96.44 84 ALA A CA 1
ATOM 688 C C . ALA A 1 84 ? 13.415 -8.873 -12.622 1.00 96.44 84 ALA A C 1
ATOM 690 O O . ALA A 1 84 ? 13.144 -9.344 -11.522 1.00 96.44 84 ALA A O 1
ATOM 691 N N . ARG A 1 85 ? 14.026 -7.686 -12.755 1.00 93.94 85 ARG A N 1
ATOM 692 C CA . ARG A 1 85 ? 14.515 -6.889 -11.617 1.00 93.94 85 ARG A CA 1
ATOM 693 C C . ARG A 1 85 ? 13.374 -6.406 -10.725 1.00 93.94 85 ARG A C 1
ATOM 695 O O . ARG A 1 85 ? 13.461 -6.514 -9.503 1.00 93.94 85 ARG A O 1
ATOM 702 N N . ALA A 1 86 ? 12.286 -5.926 -11.332 1.00 94.38 86 ALA A N 1
ATOM 703 C CA . ALA A 1 86 ? 11.089 -5.527 -10.595 1.00 94.38 86 ALA A CA 1
ATOM 704 C C . ALA A 1 86 ? 10.502 -6.703 -9.797 1.00 94.38 86 ALA A C 1
ATOM 706 O O . ALA A 1 86 ? 10.230 -6.561 -8.606 1.00 94.38 86 ALA A O 1
ATOM 707 N N . LYS A 1 87 ? 10.390 -7.885 -10.420 1.00 95.19 87 LYS A N 1
ATOM 708 C CA . LYS A 1 87 ? 9.899 -9.098 -9.754 1.00 95.19 87 LYS A CA 1
ATOM 709 C C . LYS A 1 87 ? 10.781 -9.492 -8.568 1.00 95.19 87 LYS A C 1
ATOM 711 O O . LYS A 1 87 ? 10.249 -9.782 -7.500 1.00 95.19 87 LYS A O 1
ATOM 716 N N . THR A 1 88 ? 12.104 -9.454 -8.729 1.00 95.19 88 THR A N 1
ATOM 717 C CA . THR A 1 88 ? 13.042 -9.755 -7.639 1.00 95.19 88 THR A CA 1
ATOM 718 C C . THR A 1 88 ? 12.884 -8.780 -6.476 1.00 95.19 88 THR A C 1
ATOM 720 O O . THR A 1 88 ? 12.785 -9.226 -5.337 1.00 95.19 88 THR A O 1
ATOM 723 N N . LYS A 1 89 ? 12.776 -7.467 -6.728 1.00 93.31 89 LYS A N 1
ATOM 724 C CA . LYS A 1 89 ? 12.572 -6.487 -5.646 1.00 93.31 89 LYS A CA 1
ATOM 725 C C . LYS A 1 89 ? 11.258 -6.691 -4.901 1.00 93.31 89 LYS A C 1
ATOM 727 O O . LYS A 1 89 ? 11.279 -6.691 -3.677 1.00 93.31 89 LYS A O 1
ATOM 732 N N . ILE A 1 90 ? 10.153 -6.940 -5.604 1.00 93.00 90 ILE A N 1
ATOM 733 C CA . ILE A 1 90 ? 8.873 -7.276 -4.955 1.00 93.00 90 ILE A CA 1
ATOM 734 C C . ILE A 1 90 ? 9.030 -8.530 -4.084 1.00 93.00 90 ILE A C 1
ATOM 736 O O . ILE A 1 90 ? 8.582 -8.556 -2.940 1.00 93.00 90 ILE A O 1
ATOM 740 N N . GLY A 1 91 ? 9.701 -9.562 -4.606 1.00 94.38 91 GLY A N 1
ATOM 741 C CA . GLY A 1 91 ? 9.985 -10.790 -3.863 1.00 94.38 91 GLY A CA 1
ATOM 742 C C . GLY A 1 91 ? 10.783 -10.538 -2.581 1.00 94.38 91 GLY A C 1
ATOM 743 O O . GLY A 1 91 ? 10.410 -11.036 -1.521 1.00 94.38 91 GLY A O 1
ATOM 744 N N . LEU A 1 92 ? 11.831 -9.716 -2.657 1.00 94.31 92 LEU A N 1
ATOM 745 C CA . LEU A 1 92 ? 12.647 -9.343 -1.500 1.00 94.31 92 LEU A CA 1
ATOM 746 C C . LEU A 1 92 ? 11.858 -8.522 -0.471 1.00 94.31 92 LEU A C 1
ATOM 748 O O . LEU A 1 92 ? 11.964 -8.799 0.719 1.00 94.31 92 LEU A O 1
ATOM 752 N N . MET A 1 93 ? 11.026 -7.570 -0.903 1.00 93.50 93 MET A N 1
ATOM 753 C CA . MET A 1 93 ? 10.159 -6.800 0.004 1.00 93.50 93 MET A CA 1
ATOM 754 C C . MET A 1 93 ? 9.204 -7.720 0.778 1.00 93.50 93 MET A C 1
ATOM 756 O O . MET A 1 93 ? 9.084 -7.608 1.998 1.00 93.50 93 MET A O 1
ATOM 760 N N . ASN A 1 94 ? 8.588 -8.688 0.092 1.00 93.31 94 ASN A N 1
ATOM 761 C CA . ASN A 1 94 ? 7.739 -9.694 0.735 1.00 93.31 94 ASN A CA 1
ATOM 762 C C . ASN A 1 94 ? 8.516 -10.547 1.749 1.00 93.31 94 ASN A C 1
ATOM 764 O O . ASN A 1 94 ? 8.027 -10.792 2.852 1.00 93.31 94 ASN A O 1
ATOM 768 N N . LEU A 1 95 ? 9.731 -10.982 1.400 1.00 95.00 95 LEU A N 1
ATOM 769 C CA . LEU A 1 95 ? 10.579 -11.772 2.293 1.00 95.00 95 LEU A CA 1
ATOM 770 C C . LEU A 1 95 ? 10.936 -10.994 3.565 1.00 95.00 95 LEU A C 1
ATOM 772 O O . LEU A 1 95 ? 10.752 -11.503 4.669 1.00 95.00 95 LEU A O 1
ATOM 776 N N . VAL A 1 96 ? 11.402 -9.752 3.417 1.00 93.81 96 VAL A N 1
ATOM 777 C CA . VAL A 1 96 ? 11.748 -8.887 4.553 1.00 93.81 96 VAL A CA 1
ATOM 778 C C . VAL A 1 96 ? 10.530 -8.666 5.446 1.00 93.81 96 VAL A C 1
ATOM 780 O O . VAL A 1 96 ? 10.644 -8.773 6.667 1.00 93.81 96 VAL A O 1
ATOM 783 N N . TYR A 1 97 ? 9.352 -8.426 4.860 1.00 93.44 97 TYR A N 1
ATOM 784 C CA . TYR A 1 97 ? 8.119 -8.277 5.630 1.00 93.44 97 TYR A CA 1
ATOM 785 C C . TYR A 1 97 ? 7.819 -9.529 6.466 1.00 93.44 97 TYR A C 1
ATOM 787 O O . TYR A 1 97 ? 7.570 -9.421 7.669 1.00 93.44 97 TYR A O 1
ATOM 795 N N . HIS A 1 98 ? 7.892 -10.721 5.862 1.00 93.44 98 HIS A N 1
ATOM 796 C CA . HIS A 1 98 ? 7.665 -11.977 6.578 1.00 93.44 98 HIS A CA 1
ATOM 797 C C . HIS A 1 98 ? 8.661 -12.179 7.724 1.00 93.44 98 HIS A C 1
ATOM 799 O O . HIS A 1 98 ? 8.240 -12.503 8.833 1.00 93.44 98 HIS A O 1
ATOM 805 N N . LEU A 1 99 ? 9.954 -11.923 7.504 1.00 94.81 99 LEU A N 1
ATOM 806 C CA . LEU A 1 99 ? 10.982 -12.052 8.543 1.00 94.81 99 LEU A CA 1
ATOM 807 C C . LEU A 1 99 ? 10.735 -11.093 9.715 1.00 94.81 99 LEU A C 1
ATOM 809 O O . LEU A 1 99 ? 10.728 -11.518 10.873 1.00 94.81 99 LEU A O 1
ATOM 813 N N . LYS A 1 100 ? 10.453 -9.815 9.428 1.00 92.38 100 LYS A N 1
ATOM 814 C CA . LYS A 1 100 ? 10.113 -8.816 10.455 1.00 92.38 100 LYS A CA 1
ATOM 815 C C . LYS A 1 100 ? 8.864 -9.215 11.234 1.00 92.38 100 LYS A C 1
ATOM 817 O O . LYS A 1 100 ? 8.837 -9.113 12.461 1.00 92.38 100 LYS A O 1
ATOM 822 N N . ARG A 1 101 ? 7.833 -9.697 10.534 1.00 91.44 101 ARG A N 1
ATOM 823 C CA . ARG A 1 101 ? 6.586 -10.149 11.154 1.00 91.44 101 ARG A CA 1
ATOM 824 C C . ARG A 1 101 ? 6.821 -11.346 12.070 1.00 91.44 101 ARG A C 1
ATOM 826 O O . ARG A 1 101 ? 6.331 -11.329 13.195 1.00 91.44 101 ARG A O 1
ATOM 833 N N . CYS A 1 102 ? 7.586 -12.344 11.630 1.00 94.12 102 CYS A N 1
ATOM 834 C CA . CYS A 1 102 ? 7.967 -13.488 12.457 1.00 94.12 102 CYS A CA 1
ATOM 835 C C . CYS A 1 102 ? 8.701 -13.039 13.723 1.00 94.12 102 CYS A C 1
ATOM 837 O O . CYS A 1 102 ? 8.283 -13.406 14.817 1.00 94.12 102 CYS A O 1
ATOM 839 N N . ALA A 1 103 ? 9.722 -12.187 13.595 1.00 94.25 103 ALA A N 1
ATOM 840 C CA . ALA A 1 103 ? 10.475 -11.679 14.740 1.00 94.25 103 ALA A CA 1
ATOM 841 C C . ALA A 1 103 ? 9.587 -10.912 15.739 1.00 94.25 103 ALA A C 1
ATOM 843 O O . ALA A 1 103 ? 9.704 -11.102 16.947 1.00 94.25 103 ALA A O 1
ATOM 844 N N . SER A 1 104 ? 8.663 -10.079 15.250 1.00 90.00 104 SER A N 1
ATOM 845 C CA . SER A 1 104 ? 7.697 -9.369 16.099 1.00 90.00 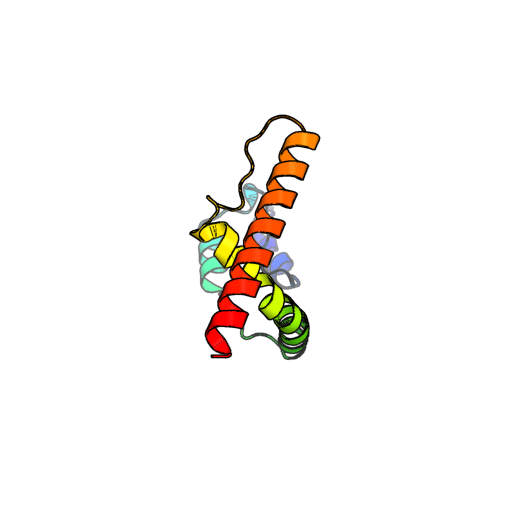104 SER A CA 1
ATOM 846 C C . SER A 1 104 ? 6.769 -10.328 16.850 1.00 90.00 104 SER A C 1
ATOM 848 O O . SER A 1 104 ? 6.552 -10.143 18.045 1.00 90.00 104 SER A O 1
ATOM 850 N N . LEU A 1 105 ? 6.263 -11.369 16.179 1.00 91.94 105 LEU A N 1
ATOM 851 C CA . LEU A 1 105 ? 5.388 -12.368 16.799 1.00 91.94 105 LEU A CA 1
ATOM 852 C C . LEU A 1 105 ? 6.116 -13.221 17.842 1.00 91.94 105 LEU A C 1
ATOM 854 O O . LEU A 1 105 ? 5.517 -13.608 18.844 1.00 91.94 105 LEU A O 1
ATOM 858 N N . TRP A 1 106 ? 7.395 -13.512 17.611 1.00 94.44 106 TRP A N 1
ATOM 859 C CA . TRP A 1 106 ? 8.243 -14.199 18.582 1.00 94.44 106 TRP A CA 1
ATOM 860 C C . TRP A 1 106 ? 8.459 -13.347 19.832 1.00 94.44 106 TRP A C 1
ATOM 862 O O . TRP A 1 106 ? 8.226 -13.831 20.933 1.00 94.44 106 TRP A O 1
ATOM 872 N N . LYS A 1 107 ? 8.801 -12.061 19.670 1.00 89.00 107 LYS A N 1
ATOM 873 C CA . LYS A 1 107 ? 8.954 -11.132 20.803 1.00 89.00 107 LYS A CA 1
ATOM 874 C C . LYS A 1 107 ? 7.670 -10.957 21.610 1.00 89.00 107 LYS A C 1
ATOM 876 O O . LYS A 1 107 ? 7.743 -10.826 22.816 1.00 89.00 107 LYS A O 1
ATOM 881 N N . SER A 1 108 ? 6.502 -10.972 20.965 1.00 84.62 108 SER A N 1
ATOM 882 C CA . SER A 1 108 ? 5.212 -10.836 21.662 1.00 84.62 108 SER A CA 1
ATOM 883 C C . SER A 1 108 ? 4.768 -12.079 22.446 1.00 84.62 108 SER A C 1
ATOM 885 O O . SER A 1 108 ? 3.689 -12.066 23.029 1.00 84.62 108 SER A O 1
ATOM 887 N N . ARG A 1 109 ? 5.529 -13.179 22.378 1.00 78.19 109 ARG A N 1
ATOM 888 C CA . ARG A 1 109 ? 5.219 -14.458 23.036 1.00 78.19 109 ARG A CA 1
ATOM 889 C C . ARG A 1 109 ? 6.094 -14.757 24.258 1.00 78.19 109 ARG A C 1
ATOM 891 O O . ARG A 1 109 ? 5.798 -15.733 24.943 1.00 78.19 109 ARG A O 1
ATOM 898 N N . GLN A 1 110 ? 7.147 -13.974 24.484 1.00 55.06 110 GLN A N 1
ATOM 899 C CA . GLN A 1 110 ? 7.928 -13.946 25.726 1.00 55.06 110 GLN A CA 1
ATOM 900 C C . GLN A 1 110 ? 7.343 -12.898 26.666 1.00 55.06 110 GLN A C 1
ATOM 902 O O . GLN A 1 110 ? 7.398 -13.148 27.886 1.00 55.06 110 GLN A O 1
#

InterPro domains:
  IPR002559 Transposase IS4-like domain [PF01609] (2-97)

Foldseek 3Di:
DQPLVCVVVVVVPDPDLDDDDDPSNDDPVNVVCNVVVCSDDDDQDPVRVVVCVVVVVVCVVCVVLQVCCDPPVVHPDDPDPDPVVVVVSVVVSVVVSVVVVVVVVVVVVD

Sequence (110 aa):
MHDSQVFFELLSENTSKEVWADSAYRSEENEWMLKAGGYRNRPLNKRAQQSNRRKSRIRARVEPVFGSMENEMGGLFIRMIGRARAKTKIGLMNLVYHLKRCASLWKSRQ

Radius of gyration: 23.34 Å; chains: 1; bounding box: 47×42×55 Å

Organism: NCBI:txid1814290

pLDDT: mean 79.95, std 13.55, range [49.16, 96.44]